Protein AF-A0A8T5TN38-F1 (afdb_monomer)

pLDDT: mean 85.54, std 7.9, range [51.56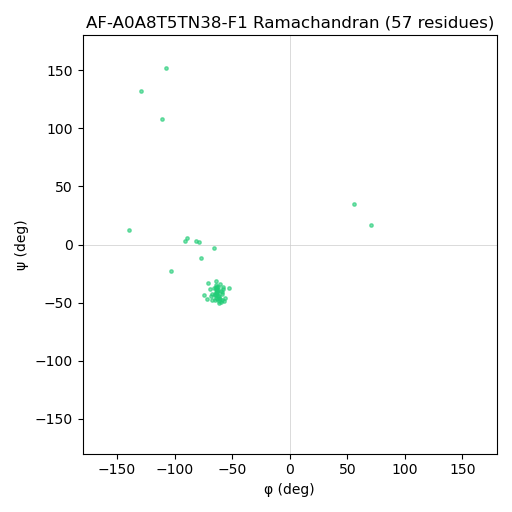, 91.06]

Foldseek 3Di:
DVVLVVVLCVLCVVVVHDDLVVLLVCVVVCVPVPCPVVNVVSVVSVVVVVVVVCVVVVD

Sequence (59 aa):
MRNIQENIQKFLKRWNETESSTFLEKAKNGTYSEAENDAIDLKQLLLEENKLNNLINSF

Mean predicted aligned error: 4.82 Å

Secondary structure (DSSP, 8-state):
-HHHHHHHHHHHHHTT-S-HHHHHHHHHTTSSTTHHHHHHHHHHHHHHHHHHHHHHHT-

Radius of gyration: 12.33 Å; Cα contacts (8 Å, |Δi|>4): 34; chains: 1; bounding box: 27×18×35 Å

Structure (mmCIF, N/CA/C/O backbone):
data_AF-A0A8T5TN38-F1
#
_entry.id   AF-A0A8T5TN38-F1
#
loop_
_atom_site.group_PDB
_atom_site.id
_atom_site.type_symbol
_atom_site.label_atom_id
_atom_site.label_alt_id
_atom_site.label_comp_id
_atom_site.label_asym_id
_atom_site.label_entity_id
_atom_site.label_seq_id
_atom_site.pdbx_PDB_ins_code
_atom_site.Cartn_x
_atom_site.Cartn_y
_atom_site.Cartn_z
_atom_site.occupancy
_atom_site.B_iso_or_equiv
_atom_site.auth_seq_id
_atom_site.auth_comp_id
_atom_site.auth_asym_id
_atom_site.auth_atom_id
_atom_site.pdbx_PDB_model_num
ATOM 1 N N . MET A 1 1 ? 12.464 -4.034 -11.813 1.00 55.53 1 MET A N 1
ATOM 2 C CA . MET A 1 1 ? 11.134 -3.421 -12.032 1.00 55.53 1 MET A CA 1
ATOM 3 C C . MET A 1 1 ? 9.997 -4.301 -11.526 1.00 55.53 1 MET A C 1
ATOM 5 O O . MET A 1 1 ? 9.328 -3.861 -10.607 1.00 55.53 1 MET A O 1
ATOM 9 N N . ARG A 1 2 ? 9.816 -5.542 -12.023 1.00 60.66 2 ARG A N 1
ATOM 10 C CA . ARG A 1 2 ? 8.716 -6.438 -11.581 1.00 60.66 2 ARG A CA 1
ATOM 11 C C . ARG A 1 2 ? 8.629 -6.645 -10.060 1.00 60.66 2 ARG A C 1
ATOM 13 O O . ARG A 1 2 ? 7.542 -6.579 -9.511 1.00 60.66 2 ARG A O 1
ATOM 20 N N . ASN A 1 3 ? 9.768 -6.738 -9.374 1.00 78.88 3 ASN A N 1
ATOM 21 C CA . ASN A 1 3 ? 9.798 -6.985 -7.928 1.00 78.88 3 ASN A CA 1
ATOM 22 C C . ASN A 1 3 ? 9.088 -5.916 -7.068 1.00 78.88 3 ASN A C 1
ATOM 24 O O . ASN A 1 3 ? 8.395 -6.275 -6.124 1.00 78.88 3 ASN A O 1
ATOM 28 N N . ILE A 1 4 ? 9.216 -4.617 -7.379 1.00 82.31 4 ILE A N 1
ATOM 29 C CA . ILE A 1 4 ? 8.605 -3.549 -6.557 1.00 82.31 4 ILE A CA 1
ATOM 30 C C . ILE A 1 4 ? 7.087 -3.534 -6.736 1.00 82.31 4 ILE A C 1
ATOM 32 O O . ILE A 1 4 ? 6.358 -3.543 -5.747 1.00 82.31 4 ILE A O 1
ATOM 36 N N . GLN A 1 5 ? 6.601 -3.602 -7.979 1.00 83.19 5 GLN A N 1
ATOM 37 C CA . GLN A 1 5 ? 5.162 -3.693 -8.228 1.00 83.19 5 GLN A CA 1
ATOM 38 C C . GLN A 1 5 ? 4.559 -4.992 -7.677 1.00 83.19 5 GLN A C 1
ATOM 40 O O . GLN A 1 5 ? 3.464 -4.963 -7.126 1.00 83.19 5 GLN A O 1
ATOM 45 N N . GLU A 1 6 ? 5.269 -6.121 -7.745 1.00 87.62 6 GLU A N 1
ATOM 46 C CA . GLU A 1 6 ? 4.822 -7.369 -7.114 1.00 87.62 6 GLU A CA 1
ATOM 47 C C . GLU A 1 6 ? 4.750 -7.261 -5.585 1.00 87.62 6 GLU A C 1
ATOM 49 O O . GLU A 1 6 ? 3.818 -7.793 -4.981 1.00 87.62 6 GLU A O 1
ATOM 54 N N . ASN A 1 7 ? 5.693 -6.559 -4.952 1.00 87.75 7 ASN A N 1
ATOM 55 C CA . ASN A 1 7 ? 5.664 -6.317 -3.510 1.00 87.75 7 ASN A CA 1
ATOM 56 C C . ASN A 1 7 ? 4.499 -5.407 -3.113 1.00 87.75 7 ASN A C 1
ATOM 58 O O . ASN A 1 7 ? 3.784 -5.732 -2.167 1.00 87.75 7 ASN A O 1
ATOM 62 N N . ILE A 1 8 ? 4.243 -4.345 -3.881 1.00 88.25 8 ILE A N 1
ATOM 63 C CA . ILE A 1 8 ? 3.068 -3.482 -3.700 1.00 88.25 8 ILE A CA 1
ATOM 64 C C . ILE A 1 8 ? 1.782 -4.308 -3.842 1.00 88.25 8 ILE A C 1
ATOM 66 O O . ILE A 1 8 ? 0.921 -4.261 -2.972 1.00 88.25 8 ILE A O 1
ATOM 70 N N . GLN A 1 9 ? 1.659 -5.137 -4.878 1.00 89.06 9 GLN A N 1
ATOM 71 C CA . GLN A 1 9 ? 0.472 -5.975 -5.087 1.00 89.06 9 GLN A CA 1
ATOM 72 C C . GLN A 1 9 ? 0.263 -7.002 -3.963 1.00 89.06 9 GLN A C 1
ATOM 74 O O . GLN A 1 9 ? -0.859 -7.193 -3.496 1.00 89.06 9 GLN A O 1
ATOM 79 N N . LYS A 1 10 ? 1.330 -7.651 -3.479 1.00 89.38 10 LYS A N 1
ATOM 80 C CA . LYS A 1 10 ? 1.253 -8.571 -2.329 1.00 89.38 10 LYS A CA 1
ATOM 81 C C . LYS A 1 10 ? 0.839 -7.849 -1.050 1.00 89.38 10 LYS A C 1
ATOM 83 O O . LYS A 1 10 ? 0.037 -8.386 -0.288 1.00 89.38 10 LYS A O 1
ATOM 88 N N . PHE A 1 11 ? 1.368 -6.649 -0.835 1.00 89.31 11 PHE A N 1
ATOM 89 C CA . PHE A 1 11 ? 1.003 -5.795 0.285 1.00 89.31 11 PHE A CA 1
ATOM 90 C C . PHE A 1 11 ? -0.483 -5.420 0.230 1.00 89.31 11 PHE A C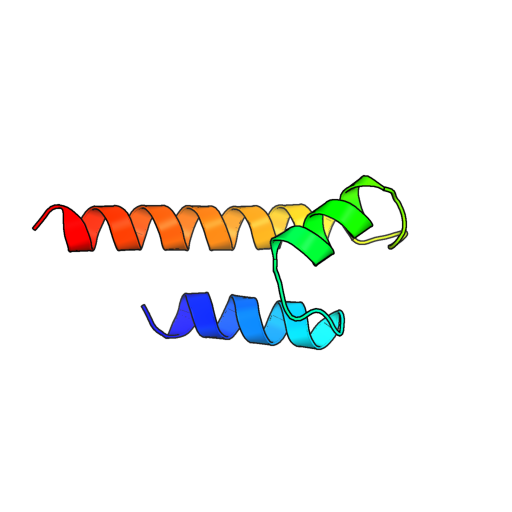 1
ATOM 92 O O . PHE A 1 11 ? -1.209 -5.642 1.195 1.00 89.31 11 PHE A O 1
ATOM 99 N N . LEU A 1 12 ? -0.968 -4.940 -0.917 1.00 89.88 12 LEU A N 1
ATOM 100 C CA . LEU A 1 12 ? -2.370 -4.552 -1.085 1.00 89.88 12 LEU A CA 1
ATOM 101 C C . LEU A 1 12 ? -3.310 -5.745 -0.911 1.00 89.88 12 LEU A C 1
ATOM 103 O O . LEU A 1 12 ? -4.309 -5.651 -0.202 1.00 89.88 12 LEU A O 1
ATOM 107 N N . LYS A 1 13 ? -2.925 -6.914 -1.431 1.00 90.62 13 LYS A N 1
ATOM 108 C CA . LYS A 1 13 ? -3.669 -8.159 -1.229 1.00 90.62 13 LYS A CA 1
ATOM 109 C C . LYS A 1 13 ? -3.784 -8.550 0.248 1.00 90.62 13 LYS A C 1
ATOM 111 O O . LYS A 1 13 ? -4.813 -9.092 0.640 1.00 90.62 13 LYS A O 1
ATOM 116 N N . ARG A 1 14 ? -2.769 -8.268 1.075 1.00 89.19 14 ARG A N 1
ATOM 117 C CA . ARG A 1 14 ? -2.808 -8.521 2.529 1.00 89.19 14 ARG A CA 1
ATOM 118 C C . ARG A 1 14 ? -3.875 -7.677 3.228 1.00 89.19 14 ARG A C 1
ATOM 120 O O . ARG A 1 14 ? -4.510 -8.162 4.156 1.00 89.19 14 ARG A O 1
ATOM 127 N N . TRP A 1 15 ? -4.086 -6.457 2.746 1.00 87.19 15 TRP A N 1
ATOM 128 C CA . TRP A 1 15 ? -5.104 -5.530 3.241 1.00 87.19 15 TRP A CA 1
ATOM 129 C C . TRP A 1 15 ? -6.448 -5.650 2.511 1.00 87.19 15 TRP A C 1
ATOM 131 O O . TRP A 1 15 ? -7.389 -4.928 2.832 1.00 87.19 15 TRP A O 1
ATOM 141 N N . ASN A 1 16 ? -6.555 -6.598 1.574 1.00 88.81 16 ASN A N 1
ATOM 142 C CA . ASN A 1 16 ? -7.706 -6.790 0.695 1.00 88.81 16 ASN A CA 1
ATOM 143 C C . ASN A 1 16 ? -8.065 -5.527 -0.112 1.00 88.81 16 ASN A C 1
ATOM 145 O O . ASN A 1 16 ? -9.232 -5.256 -0.390 1.00 88.81 16 ASN A O 1
ATOM 149 N N . GLU A 1 17 ? -7.036 -4.771 -0.491 1.00 88.69 17 GLU A N 1
ATOM 150 C CA . GLU A 1 17 ? -7.125 -3.570 -1.310 1.00 88.69 17 GLU A CA 1
ATOM 151 C C . GLU A 1 17 ? -6.587 -3.847 -2.716 1.00 88.69 17 GLU A C 1
ATOM 153 O O . GLU A 1 17 ? -5.723 -4.700 -2.928 1.00 88.69 17 GLU A O 1
ATOM 158 N N . THR A 1 18 ? -7.101 -3.111 -3.695 1.00 86.19 18 THR A N 1
ATOM 159 C CA . THR A 1 18 ? -6.631 -3.151 -5.090 1.00 86.19 18 THR A CA 1
ATOM 160 C C . THR A 1 18 ? -5.756 -1.960 -5.445 1.00 86.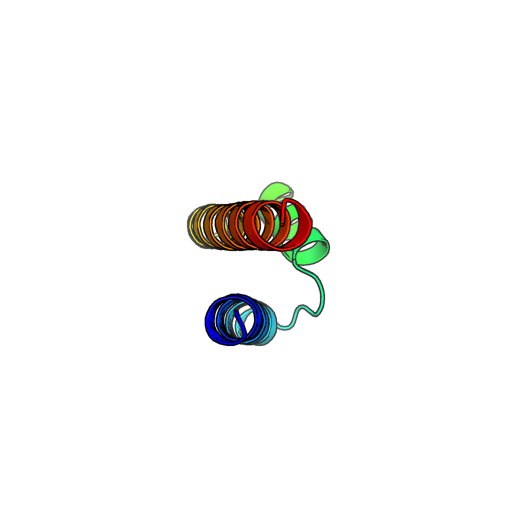19 18 THR A C 1
ATOM 162 O O . THR A 1 18 ? -4.953 -2.044 -6.372 1.00 86.19 18 THR A O 1
ATOM 165 N N . GLU A 1 19 ? -5.887 -0.859 -4.706 1.00 87.62 19 GLU A N 1
ATOM 166 C CA . GLU A 1 19 ? -5.225 0.403 -5.010 1.00 87.62 19 GLU A CA 1
ATOM 167 C C . GLU A 1 19 ? -4.487 0.950 -3.794 1.00 87.62 19 GLU A C 1
ATOM 169 O O . GLU A 1 19 ? -5.038 1.067 -2.695 1.00 87.62 19 GLU A O 1
ATOM 174 N N . SER A 1 20 ? -3.236 1.351 -4.019 1.00 88.88 20 SER A N 1
ATOM 175 C CA . SER A 1 20 ? -2.380 1.955 -3.000 1.00 88.88 20 SER A CA 1
ATOM 176 C C . SER A 1 20 ? -2.988 3.219 -2.407 1.00 88.88 20 SER A C 1
ATOM 178 O O . SER A 1 20 ? -2.910 3.436 -1.202 1.00 88.88 20 SER A O 1
ATOM 180 N N . SER A 1 21 ? -3.640 4.029 -3.240 1.00 88.44 21 SER A N 1
ATOM 181 C CA . SER A 1 21 ? -4.324 5.251 -2.819 1.00 88.44 21 SER A CA 1
ATOM 182 C C . SER A 1 21 ? -5.445 4.960 -1.820 1.00 88.44 21 SER A C 1
ATOM 184 O O . SER A 1 21 ? -5.518 5.616 -0.784 1.00 88.44 21 SER A O 1
ATOM 186 N N . THR A 1 22 ? -6.259 3.933 -2.082 1.00 89.69 22 THR A N 1
ATOM 187 C CA . THR A 1 22 ? -7.373 3.533 -1.211 1.00 89.69 22 THR A CA 1
ATOM 188 C C . THR A 1 22 ? -6.872 3.047 0.143 1.00 89.69 22 THR A C 1
ATOM 190 O O . THR A 1 22 ? -7.397 3.459 1.178 1.00 89.69 22 THR A O 1
ATOM 193 N N . PHE A 1 23 ? -5.809 2.238 0.156 1.00 90.56 23 PHE A N 1
ATOM 194 C CA . PHE A 1 23 ? -5.169 1.826 1.402 1.00 90.56 23 PHE A CA 1
ATOM 195 C C . PHE A 1 23 ? -4.646 3.029 2.202 1.00 90.56 23 PHE A C 1
ATOM 197 O O . PHE A 1 23 ? -4.937 3.154 3.390 1.00 90.56 23 PHE A O 1
ATOM 204 N N . LEU A 1 24 ? -3.907 3.938 1.555 1.00 90.19 24 LEU A N 1
ATOM 205 C CA . LEU A 1 24 ? -3.326 5.111 2.216 1.00 90.19 24 LEU A CA 1
ATOM 206 C C . LEU A 1 24 ? -4.394 6.056 2.772 1.00 90.19 24 LEU A C 1
ATOM 208 O O . LEU A 1 24 ? -4.198 6.638 3.838 1.00 90.19 24 LEU A O 1
ATOM 212 N N . GLU A 1 25 ? -5.517 6.212 2.075 1.00 90.31 25 GLU A N 1
ATOM 213 C CA . GLU A 1 25 ? -6.633 7.035 2.536 1.00 90.31 25 GLU A CA 1
ATOM 214 C C . GLU A 1 25 ? -7.323 6.412 3.756 1.00 90.31 25 GLU A C 1
ATOM 216 O O . GLU A 1 25 ? -7.547 7.095 4.756 1.00 90.31 25 GLU A O 1
ATOM 221 N N . LYS A 1 26 ? -7.572 5.098 3.729 1.00 89.25 26 LYS A N 1
ATOM 222 C CA . LYS A 1 26 ? -8.125 4.351 4.870 1.00 89.25 26 LYS A CA 1
ATOM 223 C C . LYS A 1 26 ? -7.190 4.366 6.080 1.00 89.25 26 LYS A C 1
ATOM 225 O O . LYS A 1 26 ? -7.651 4.579 7.201 1.00 89.25 26 LYS A O 1
ATOM 230 N N . ALA A 1 27 ? -5.885 4.204 5.863 1.00 89.19 27 ALA A N 1
ATOM 231 C CA . ALA A 1 27 ? -4.875 4.320 6.912 1.00 89.19 27 ALA A CA 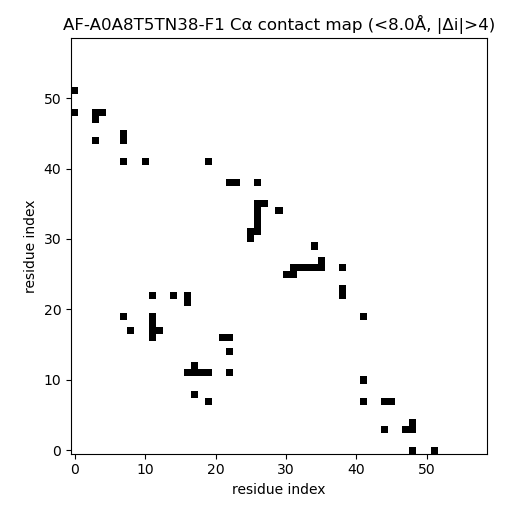1
ATOM 232 C C . ALA A 1 27 ? -4.858 5.734 7.516 1.00 89.19 27 ALA A C 1
ATOM 234 O O . ALA A 1 27 ? -4.880 5.888 8.733 1.00 89.19 27 ALA A O 1
ATOM 235 N N . LYS A 1 28 ? -4.921 6.777 6.676 1.00 87.06 28 LYS A N 1
ATOM 236 C CA . LYS A 1 28 ? -4.982 8.180 7.119 1.00 87.06 28 LYS A CA 1
ATOM 237 C C . LYS A 1 28 ? -6.255 8.502 7.906 1.00 87.06 28 LYS A C 1
ATOM 239 O O . LYS A 1 28 ? -6.200 9.268 8.862 1.00 87.06 28 LYS A O 1
ATOM 244 N N . ASN A 1 29 ? -7.388 7.928 7.512 1.00 88.69 29 ASN A N 1
ATOM 245 C CA . ASN A 1 29 ? -8.675 8.125 8.180 1.00 88.69 29 ASN A CA 1
ATOM 246 C C . ASN A 1 29 ? -8.821 7.281 9.461 1.00 88.69 29 ASN A C 1
ATOM 248 O O . ASN A 1 29 ? -9.884 7.297 10.077 1.00 88.69 29 ASN A O 1
ATOM 252 N N . GLY A 1 30 ? -7.791 6.521 9.853 1.00 84.25 30 GLY A N 1
ATOM 253 C CA . GLY A 1 30 ? -7.824 5.664 11.039 1.00 84.25 30 GLY A CA 1
ATOM 254 C C . GLY A 1 30 ? -8.731 4.438 10.894 1.00 84.25 30 GLY A C 1
ATOM 255 O O . GLY A 1 30 ? -9.078 3.816 11.892 1.00 84.25 30 GLY A O 1
ATOM 256 N N . THR A 1 31 ? -9.121 4.074 9.664 1.00 86.50 31 THR A N 1
ATOM 257 C CA . THR A 1 31 ? -9.927 2.868 9.387 1.00 86.50 31 THR A CA 1
ATOM 258 C C . THR A 1 31 ? -9.164 1.593 9.746 1.00 86.50 31 THR A C 1
ATOM 260 O O . THR A 1 31 ? -9.764 0.608 10.168 1.00 86.50 31 THR A O 1
ATOM 263 N N . TYR A 1 32 ? -7.839 1.621 9.619 1.00 83.88 32 TYR A N 1
ATOM 264 C CA . TYR A 1 32 ? -6.961 0.551 10.065 1.00 83.88 32 TYR A CA 1
ATOM 265 C C . TYR A 1 32 ? -6.150 1.038 11.261 1.00 83.88 32 TYR A C 1
ATOM 267 O O . TYR A 1 32 ? -5.245 1.856 11.107 1.00 83.88 32 TYR A O 1
ATOM 275 N N . SER A 1 33 ? -6.467 0.525 12.449 1.00 73.50 33 SER A N 1
ATOM 276 C CA . SER A 1 33 ? -5.916 1.012 13.721 1.00 73.50 33 SER A CA 1
ATOM 277 C C . SER A 1 33 ? -4.406 0.797 13.910 1.00 73.50 33 SER A C 1
ATOM 279 O O . SER A 1 33 ? -3.861 1.256 14.904 1.00 73.50 33 SER A O 1
ATOM 281 N N . GLU A 1 34 ? -3.716 0.153 12.964 1.00 81.50 34 GLU A N 1
ATOM 282 C CA . GLU A 1 34 ? -2.265 -0.094 13.008 1.00 81.50 34 GLU A CA 1
ATOM 283 C C . GLU A 1 34 ? -1.587 0.100 11.639 1.00 81.50 34 GLU A C 1
ATOM 285 O O . GLU A 1 34 ? -0.426 -0.253 11.454 1.00 81.50 34 GLU A O 1
ATOM 290 N N . ALA A 1 35 ? -2.287 0.691 10.665 1.00 86.19 35 ALA A N 1
ATOM 291 C CA . ALA A 1 35 ? -1.754 0.824 9.310 1.00 86.19 35 ALA A CA 1
ATOM 292 C C . ALA A 1 35 ? -0.792 2.003 9.121 1.00 86.19 35 ALA A C 1
ATOM 294 O O . ALA A 1 35 ? -0.367 2.238 7.997 1.00 86.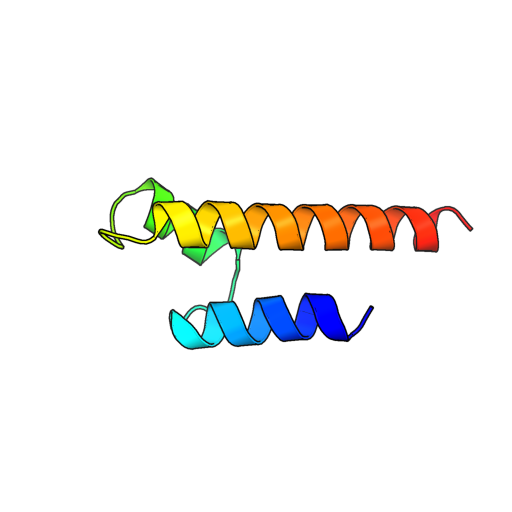19 35 ALA A O 1
ATOM 295 N N . GLU A 1 36 ? -0.451 2.772 10.159 1.00 85.25 36 GLU A N 1
ATOM 296 C CA . GLU A 1 36 ? 0.481 3.901 10.017 1.00 85.25 36 GLU A CA 1
ATOM 297 C C . GLU A 1 36 ? 1.859 3.451 9.521 1.00 85.25 36 GLU A C 1
ATOM 299 O O . GLU A 1 36 ? 2.375 4.021 8.560 1.00 85.25 36 GLU A O 1
ATOM 304 N N . ASN A 1 37 ? 2.422 2.397 10.119 1.00 87.50 37 ASN A N 1
ATOM 305 C CA . ASN A 1 37 ? 3.710 1.847 9.686 1.00 87.50 37 ASN A CA 1
ATOM 306 C C . ASN A 1 37 ? 3.607 1.260 8.273 1.00 87.50 37 ASN A C 1
ATOM 308 O O . ASN A 1 37 ? 4.386 1.616 7.394 1.00 87.50 37 ASN A O 1
ATOM 312 N N . ASP A 1 38 ? 2.572 0.459 8.022 1.00 88.56 38 ASP A N 1
ATOM 313 C CA . ASP A 1 38 ? 2.273 -0.111 6.708 1.00 88.56 38 ASP A CA 1
ATOM 314 C C . ASP A 1 38 ? 2.077 0.980 5.623 1.00 88.56 38 ASP A C 1
ATOM 316 O O . ASP A 1 38 ? 2.519 0.835 4.483 1.00 88.56 38 ASP A O 1
ATOM 320 N N . ALA A 1 39 ? 1.471 2.121 5.961 1.00 89.81 39 ALA A N 1
ATOM 321 C CA . ALA A 1 39 ? 1.303 3.264 5.064 1.00 89.81 39 ALA A CA 1
ATOM 322 C C . ALA A 1 39 ? 2.618 3.992 4.772 1.00 89.81 39 ALA A C 1
ATOM 324 O O . ALA A 1 39 ? 2.796 4.509 3.663 1.00 89.81 39 ALA A O 1
ATOM 325 N N . ILE A 1 40 ? 3.538 4.039 5.736 1.00 90.06 40 ILE A N 1
ATOM 326 C CA . ILE A 1 40 ? 4.889 4.569 5.532 1.00 90.06 40 ILE A CA 1
ATOM 327 C C . ILE A 1 40 ? 5.669 3.651 4.583 1.00 90.06 40 ILE A C 1
ATOM 329 O O . ILE A 1 40 ? 6.224 4.148 3.600 1.00 90.06 40 ILE A O 1
ATOM 333 N N . ASP A 1 41 ? 5.644 2.337 4.816 1.00 89.62 41 ASP A N 1
ATOM 334 C CA . ASP A 1 41 ? 6.274 1.333 3.948 1.00 89.62 41 ASP A CA 1
ATOM 335 C C . ASP A 1 41 ? 5.740 1.408 2.511 1.00 89.62 41 ASP A C 1
ATOM 337 O O . ASP A 1 41 ? 6.508 1.512 1.550 1.00 89.62 41 ASP A O 1
ATOM 341 N N . LEU A 1 42 ? 4.414 1.456 2.340 1.00 90.38 42 LEU A N 1
ATOM 342 C CA . LEU A 1 42 ? 3.811 1.555 1.012 1.00 90.38 42 LEU A CA 1
ATOM 343 C C . LEU A 1 42 ? 4.203 2.854 0.294 1.00 90.38 42 LEU A C 1
ATOM 345 O O . LEU A 1 42 ? 4.475 2.839 -0.907 1.00 90.38 42 LEU A O 1
ATOM 349 N N . LYS A 1 43 ? 4.274 3.983 1.012 1.00 91.06 43 LYS A N 1
ATOM 350 C CA . LYS A 1 43 ? 4.746 5.251 0.435 1.00 91.06 43 LYS A CA 1
ATOM 351 C C . LYS A 1 43 ? 6.198 5.173 -0.021 1.00 91.06 43 LYS A C 1
ATOM 353 O O . LYS A 1 43 ? 6.512 5.735 -1.070 1.00 91.06 43 LYS A O 1
ATOM 358 N N . GLN A 1 44 ? 7.071 4.506 0.734 1.00 90.25 44 GLN A N 1
ATOM 359 C CA . GLN A 1 44 ? 8.459 4.314 0.313 1.00 90.25 44 GLN A CA 1
ATOM 360 C C . GLN A 1 44 ? 8.539 3.482 -0.968 1.00 90.25 44 GLN A C 1
ATOM 362 O O . GLN A 1 44 ? 9.171 3.925 -1.927 1.00 90.25 44 GLN A O 1
ATOM 367 N N . LEU A 1 45 ? 7.811 2.363 -1.035 1.00 89.31 45 LEU A N 1
ATOM 368 C CA . LEU A 1 45 ? 7.766 1.506 -2.224 1.00 89.31 45 LEU A CA 1
ATOM 369 C C . LEU A 1 45 ? 7.277 2.256 -3.472 1.00 89.31 45 LEU A C 1
ATOM 371 O O . LEU A 1 45 ? 7.858 2.109 -4.548 1.00 89.31 45 LEU A O 1
ATOM 375 N N . LEU A 1 46 ? 6.243 3.093 -3.339 1.00 90.31 46 LEU A N 1
ATOM 376 C CA . LEU A 1 46 ? 5.740 3.928 -4.438 1.00 90.31 46 LEU A CA 1
ATOM 377 C C . LEU A 1 46 ? 6.754 4.991 -4.874 1.00 90.31 46 LEU A C 1
ATOM 379 O O . LEU A 1 46 ? 6.876 5.294 -6.061 1.00 90.31 46 LEU A O 1
ATOM 383 N N . LEU A 1 47 ? 7.492 5.569 -3.926 1.00 91.06 47 LEU A N 1
ATOM 384 C CA . LEU A 1 47 ? 8.520 6.563 -4.221 1.00 91.06 47 LEU A CA 1
ATOM 385 C C . LEU A 1 47 ? 9.715 5.932 -4.944 1.00 91.06 47 LEU A C 1
ATOM 387 O O . LEU A 1 47 ? 10.264 6.535 -5.867 1.00 91.06 47 LEU A O 1
ATOM 391 N N . GLU A 1 48 ? 10.102 4.717 -4.562 1.00 89.31 48 GLU A N 1
ATOM 392 C CA . GLU A 1 48 ? 11.097 3.927 -5.286 1.00 89.31 48 GLU A CA 1
ATOM 393 C C . GLU A 1 48 ? 10.612 3.559 -6.687 1.00 89.31 48 GLU A C 1
ATOM 395 O O . GLU A 1 48 ? 11.346 3.767 -7.652 1.00 89.31 48 GLU A O 1
ATOM 400 N N . GLU A 1 49 ? 9.369 3.092 -6.830 1.00 89.38 49 GLU A N 1
ATOM 401 C CA . GLU A 1 49 ? 8.775 2.799 -8.138 1.00 89.38 49 GLU A CA 1
ATOM 402 C C . GLU A 1 49 ? 8.805 4.032 -9.051 1.00 89.38 49 GLU A C 1
ATOM 404 O O . GLU A 1 49 ? 9.245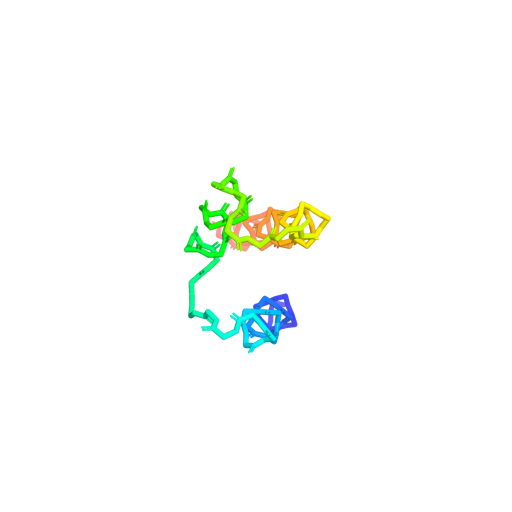 3.950 -10.198 1.00 89.38 49 GLU A O 1
ATOM 409 N N . ASN A 1 50 ? 8.411 5.193 -8.524 1.00 88.81 50 ASN A N 1
ATOM 410 C CA . ASN A 1 50 ? 8.414 6.449 -9.261 1.00 88.81 50 ASN A CA 1
ATOM 411 C C . ASN A 1 50 ? 9.835 6.876 -9.664 1.00 88.81 50 ASN A C 1
ATOM 413 O O . ASN A 1 50 ? 10.059 7.263 -10.810 1.00 88.81 50 ASN A O 1
ATOM 417 N N . LYS A 1 51 ? 10.819 6.754 -8.762 1.00 88.88 51 LYS A N 1
ATOM 418 C CA . LYS A 1 51 ? 12.232 7.026 -9.075 1.00 88.88 51 LYS A CA 1
ATOM 419 C C . LYS A 1 51 ? 12.765 6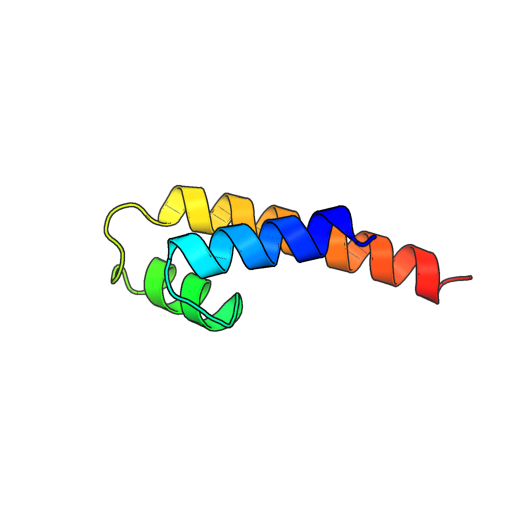.103 -10.165 1.00 88.88 51 LYS A C 1
ATOM 421 O O . LYS A 1 51 ? 13.411 6.586 -11.090 1.00 88.88 51 LYS A O 1
ATOM 426 N N . LEU A 1 52 ? 12.489 4.801 -10.081 1.00 85.69 52 LEU A N 1
ATOM 427 C CA . LEU A 1 52 ? 12.880 3.851 -11.121 1.00 85.69 52 LEU A CA 1
ATOM 428 C C . LEU A 1 52 ? 12.213 4.191 -12.454 1.00 85.69 52 LEU A C 1
ATOM 430 O O . LEU A 1 52 ? 12.910 4.277 -13.459 1.00 85.69 52 LEU A O 1
ATOM 434 N N . ASN A 1 53 ? 10.900 4.434 -12.466 1.00 85.62 53 ASN A N 1
ATOM 435 C CA . ASN A 1 53 ? 10.174 4.819 -13.676 1.00 85.62 53 ASN A CA 1
ATOM 436 C C . ASN A 1 53 ? 10.737 6.102 -14.291 1.00 85.62 53 ASN A C 1
ATOM 438 O O . ASN A 1 53 ? 10.900 6.161 -15.506 1.00 85.62 53 ASN A O 1
ATOM 442 N N . ASN A 1 54 ? 11.092 7.100 -13.482 1.00 87.56 54 ASN A N 1
ATOM 443 C CA . ASN A 1 54 ? 11.743 8.309 -13.981 1.00 87.56 54 ASN A CA 1
ATOM 444 C C . ASN A 1 54 ? 13.128 8.022 -14.569 1.00 87.56 54 ASN A C 1
ATOM 446 O O . ASN A 1 54 ? 13.437 8.534 -15.635 1.00 87.56 54 ASN A O 1
ATOM 450 N N . LEU A 1 55 ? 13.947 7.180 -13.932 1.00 85.44 55 LEU A N 1
ATOM 451 C CA . LEU A 1 55 ? 15.259 6.800 -14.473 1.00 85.44 55 LEU A CA 1
ATOM 452 C C . LEU A 1 55 ? 15.150 6.068 -15.817 1.00 85.44 55 LEU A C 1
ATOM 454 O O . LEU A 1 55 ? 15.988 6.271 -16.688 1.00 85.44 55 LEU A O 1
ATOM 458 N N . ILE A 1 56 ? 14.125 5.232 -15.985 1.00 82.69 56 ILE A N 1
ATOM 459 C CA . ILE A 1 56 ? 13.887 4.475 -17.221 1.00 82.69 56 ILE A CA 1
ATOM 460 C C . ILE A 1 56 ? 13.349 5.378 -18.331 1.00 82.69 56 ILE A C 1
ATO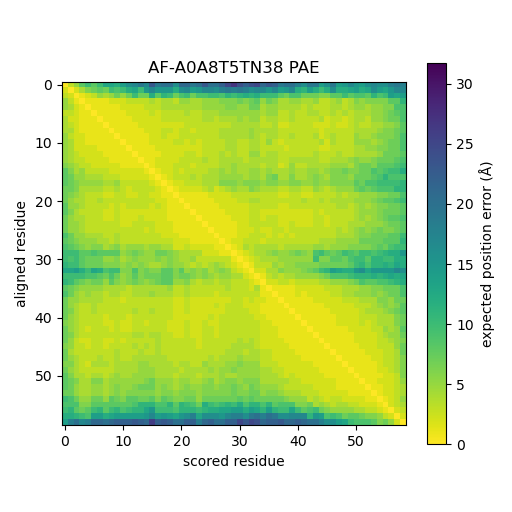M 462 O O . ILE A 1 56 ? 13.793 5.261 -19.463 1.00 82.69 56 ILE A O 1
ATOM 466 N N . ASN A 1 57 ? 12.403 6.267 -18.015 1.00 77.06 57 ASN A N 1
ATOM 467 C CA . ASN A 1 57 ? 11.821 7.197 -18.989 1.00 77.06 57 ASN A CA 1
ATOM 468 C C . ASN A 1 57 ? 12.737 8.391 -19.305 1.00 77.06 57 ASN A C 1
ATOM 470 O O . ASN A 1 57 ? 12.449 9.153 -20.222 1.00 77.06 57 ASN A O 1
ATOM 474 N N . SER A 1 58 ? 13.808 8.588 -18.532 1.00 73.69 58 SER A N 1
ATOM 475 C CA . SER A 1 58 ? 14.817 9.622 -18.772 1.00 73.69 58 SER A CA 1
ATOM 476 C C . SER A 1 58 ? 15.971 9.144 -19.673 1.00 73.69 58 SER A C 1
ATOM 478 O O . SER A 1 58 ? 16.933 9.897 -19.845 1.00 73.69 58 SER A O 1
ATOM 480 N N . PHE A 1 59 ? 15.885 7.927 -20.223 1.00 51.56 59 PHE A N 1
ATOM 481 C CA . PHE A 1 59 ? 16.775 7.363 -21.246 1.00 51.56 59 PHE A CA 1
ATOM 482 C C . PHE A 1 59 ? 16.069 7.318 -22.603 1.00 51.56 59 PHE A C 1
ATOM 484 O O . PHE A 1 59 ? 16.764 7.542 -23.619 1.00 51.56 59 PHE A O 1
#

Solvent-accessible surface area (backbone atoms only — not comparable to full-atom values): 3431 Å² total; per-residue (Å²): 116,69,66,59,58,50,48,52,52,54,52,30,52,74,72,76,39,93,46,72,67,60,48,46,50,36,30,73,70,52,74,40,91,71,28,61,63,58,42,51,53,51,50,50,54,52,50,51,51,49,52,51,51,49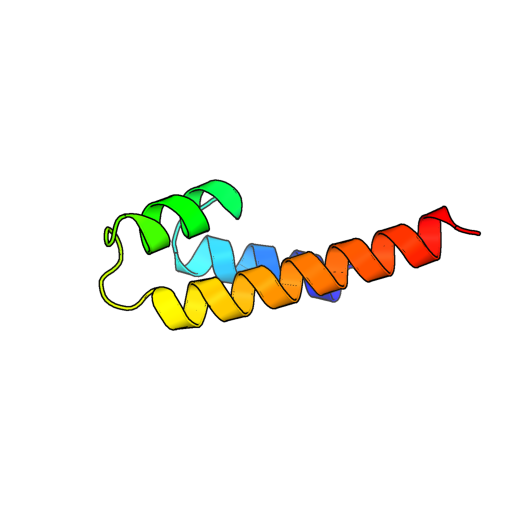,62,60,75,72,109